Protein AF-A0A136KE13-F1 (afdb_monomer_lite)

InterPro domains:
  IPR001328 Peptidyl-tRNA hydrolase [PF01195] (8-90)
  IPR001328 Peptidyl-tRNA hydrolase [PTHR17224] (7-94)
  IPR018171 Peptidyl-tRNA hydrolase, conserved site [PS01195] (19-32)
  IPR036416 Peptidyl-tRNA hydrolase superfamily [G3DSA:3.40.50.1470] (2-97)
  IPR036416 Peptidyl-tRNA hydrolase superfamily [SSF53178] (6-93)

Sequence (98 aa):
MENSGYTLIAGLGNIGEKFHHTRHNLGFNLVDFIANQL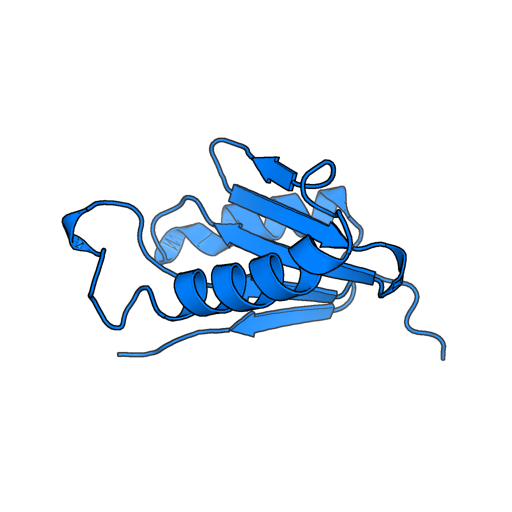DLLDYQHRIKETDTYWALVVPEIKIILTKPKTMMNLSGKAIRQLKSEYGIKQYRYIYCLR

Radius of gyration: 13.11 Å; chains: 1; bounding box: 31×28×42 Å

Secondary structure (DSSP, 8-state):
----SEEEEEE----SGGGTTSGGGHHHHHHHHHHHHHHTTT-GGGEEE-SSEEEEEEGGGTEEEEEESS-GGGHHHHHHHHHHHHTEEEEEEE----

pLDDT: mean 77.12, std 11.86, range [39.53, 91.81]

Organism: NCBI:txid1617427

Foldseek 3Di:
DDPPFAEEEEQEAADDPVGVPPLRRVSVVVLVVVVVVCVVVVQPVQWDDDCQWIWGADVVRRYIYIYTNDGRVCNVVSVVVVCVPGVHPHYDYPGRDD

Structure (mmCIF, N/CA/C/O backbone):
data_AF-A0A136KE13-F1
#
_entry.id   AF-A0A136KE13-F1
#
loop_
_atom_site.group_PDB
_atom_site.id
_atom_site.type_symbol
_atom_site.label_atom_id
_atom_site.label_alt_id
_atom_site.label_comp_id
_atom_site.label_asym_id
_atom_site.label_entity_id
_atom_site.label_seq_id
_atom_site.pdbx_PDB_ins_code
_atom_site.Cartn_x
_atom_site.Cartn_y
_atom_site.Cartn_z
_atom_site.occupancy
_atom_site.B_iso_or_equiv
_atom_site.auth_seq_id
_atom_site.auth_comp_id
_atom_site.auth_asym_id
_atom_site.auth_atom_id
_atom_site.pdbx_PDB_model_num
ATOM 1 N N . MET A 1 1 ? -9.672 -13.474 21.396 1.00 42.75 1 MET A N 1
ATOM 2 C CA . MET A 1 1 ? -8.633 -12.423 21.405 1.00 42.75 1 MET A CA 1
ATOM 3 C C . MET A 1 1 ? -8.893 -11.514 20.220 1.00 42.75 1 MET A C 1
ATOM 5 O O . MET A 1 1 ? -8.725 -11.954 19.090 1.00 42.75 1 MET A O 1
ATOM 9 N N . GLU A 1 2 ? -9.402 -10.307 20.463 1.00 48.56 2 GLU A N 1
ATOM 10 C CA . GLU A 1 2 ? -9.683 -9.338 19.399 1.00 48.56 2 GLU A CA 1
ATOM 11 C C . GLU A 1 2 ? -8.399 -8.966 18.661 1.00 48.56 2 GLU A C 1
ATOM 13 O O . GLU A 1 2 ? -7.411 -8.513 19.248 1.00 48.56 2 GLU A O 1
ATOM 18 N N . ASN A 1 3 ? -8.414 -9.184 17.350 1.00 53.06 3 ASN A N 1
ATOM 19 C CA . ASN A 1 3 ? -7.308 -8.874 16.465 1.00 53.06 3 ASN A CA 1
ATOM 20 C C . ASN A 1 3 ? -7.247 -7.343 16.301 1.00 53.06 3 ASN A C 1
ATOM 22 O O . ASN A 1 3 ? -7.945 -6.740 15.490 1.00 53.06 3 ASN A O 1
ATOM 26 N N . SER A 1 4 ? -6.490 -6.682 17.176 1.00 63.09 4 SER A N 1
ATOM 27 C CA . SER A 1 4 ? -6.458 -5.220 17.304 1.00 63.09 4 SER A CA 1
ATOM 28 C C . SER A 1 4 ? -5.545 -4.500 16.302 1.00 63.09 4 SER A C 1
ATOM 30 O O . SER A 1 4 ? -5.485 -3.277 16.337 1.00 63.09 4 SER A O 1
ATOM 32 N N . GLY A 1 5 ? -4.852 -5.221 15.414 1.00 76.56 5 GLY A N 1
ATOM 33 C CA . GLY A 1 5 ? -3.954 -4.639 14.405 1.00 76.56 5 GLY A CA 1
ATOM 34 C C . GLY A 1 5 ? -4.526 -4.682 12.988 1.00 76.56 5 GLY A C 1
ATOM 35 O O . GLY A 1 5 ? -5.436 -5.459 12.706 1.00 76.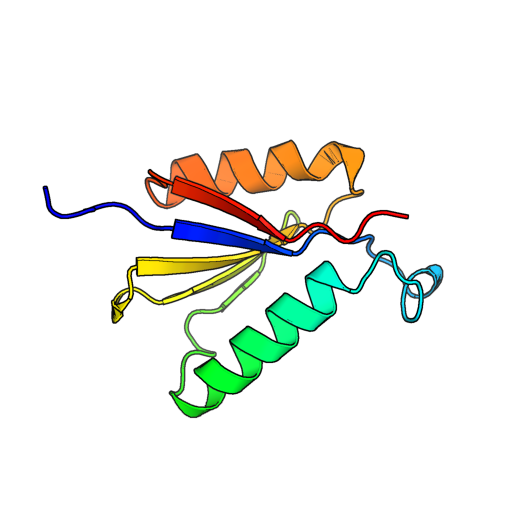56 5 GLY A O 1
ATOM 36 N N . TYR A 1 6 ? -3.961 -3.871 12.092 1.00 84.50 6 TYR A N 1
ATOM 37 C CA . TYR A 1 6 ? -4.340 -3.870 10.679 1.00 84.50 6 TYR A CA 1
ATOM 38 C C . TYR A 1 6 ? -3.906 -5.158 9.967 1.00 84.50 6 TYR A C 1
ATOM 40 O O . TYR A 1 6 ? -2.825 -5.702 10.233 1.00 84.50 6 TYR A O 1
ATOM 48 N N . THR A 1 7 ? -4.740 -5.608 9.029 1.00 87.56 7 THR A N 1
ATOM 49 C CA . THR A 1 7 ? -4.417 -6.639 8.041 1.00 87.56 7 THR A CA 1
ATOM 50 C C . THR A 1 7 ? -3.960 -5.977 6.749 1.00 87.56 7 THR A C 1
ATOM 52 O O . THR A 1 7 ? -4.711 -5.224 6.134 1.00 87.56 7 THR A O 1
ATOM 55 N N . LEU A 1 8 ? -2.739 -6.278 6.313 1.00 87.69 8 LEU A N 1
ATOM 56 C CA . LEU A 1 8 ? -2.219 -5.800 5.033 1.00 87.69 8 LEU A CA 1
ATOM 57 C C . LEU A 1 8 ? -2.516 -6.800 3.917 1.00 87.69 8 LEU A C 1
ATOM 59 O O . LEU A 1 8 ? -2.133 -7.964 4.028 1.00 87.69 8 LEU A O 1
ATOM 63 N N . ILE A 1 9 ? -3.120 -6.321 2.834 1.00 88.94 9 ILE A N 1
ATOM 64 C CA . ILE A 1 9 ? -3.307 -7.033 1.572 1.00 88.94 9 ILE A CA 1
ATOM 65 C C . ILE A 1 9 ? -2.423 -6.355 0.527 1.00 88.94 9 ILE A C 1
ATOM 67 O O . ILE A 1 9 ? -2.706 -5.249 0.069 1.00 88.94 9 ILE A O 1
ATOM 71 N N . ALA A 1 10 ? -1.329 -7.018 0.164 1.00 87.44 10 ALA A N 1
ATOM 72 C CA . ALA A 1 10 ? -0.407 -6.520 -0.848 1.00 87.44 10 ALA A CA 1
ATOM 73 C C . ALA A 1 10 ? -0.653 -7.220 -2.186 1.00 87.44 10 ALA A C 1
ATOM 75 O O . ALA A 1 10 ? -0.429 -8.428 -2.298 1.00 87.44 10 ALA A O 1
ATOM 76 N N . GLY A 1 11 ? -1.081 -6.457 -3.189 1.00 87.75 11 GLY A N 1
ATOM 77 C CA . GLY A 1 11 ? -1.086 -6.888 -4.580 1.00 87.75 11 GLY A CA 1
ATOM 78 C C . GLY A 1 11 ? 0.302 -6.679 -5.155 1.00 87.75 11 GLY A C 1
ATOM 79 O O . GLY A 1 11 ? 0.769 -5.544 -5.229 1.00 87.75 11 GLY A O 1
ATOM 80 N N . LEU A 1 12 ? 0.987 -7.760 -5.518 1.00 82.38 12 LEU A N 1
ATOM 81 C CA . LEU A 1 12 ? 2.315 -7.670 -6.122 1.00 82.38 12 LEU A CA 1
ATOM 82 C C . LEU A 1 12 ? 2.211 -7.640 -7.651 1.00 82.38 12 LEU A C 1
ATOM 84 O O . LEU A 1 12 ? 1.334 -8.275 -8.237 1.00 82.38 12 LEU A O 1
ATOM 88 N N . GLY A 1 13 ? 3.103 -6.877 -8.273 1.00 77.06 13 GLY A N 1
ATOM 89 C CA . GLY A 1 13 ? 3.174 -6.662 -9.712 1.00 77.06 13 GLY A CA 1
ATOM 90 C C . GLY A 1 13 ? 4.401 -5.831 -10.071 1.00 77.06 13 GLY A C 1
ATOM 91 O O . GLY A 1 13 ? 5.177 -5.455 -9.190 1.00 77.06 13 GLY A O 1
ATOM 92 N N . ASN A 1 14 ? 4.592 -5.560 -11.360 1.00 75.88 14 ASN A N 1
ATOM 93 C CA . ASN A 1 14 ? 5.682 -4.712 -11.842 1.00 75.88 14 ASN A CA 1
ATOM 94 C C . ASN A 1 14 ? 5.120 -3.433 -12.475 1.00 75.88 14 ASN A C 1
ATOM 96 O O . ASN A 1 14 ? 4.137 -3.465 -13.218 1.00 75.88 14 ASN A O 1
ATOM 100 N N . ILE A 1 15 ? 5.777 -2.303 -12.205 1.00 70.06 15 ILE A N 1
ATOM 101 C CA . ILE A 1 15 ? 5.438 -1.009 -12.810 1.00 70.06 15 ILE A CA 1
ATOM 102 C C . ILE A 1 15 ? 6.004 -0.920 -14.229 1.00 70.06 15 ILE A C 1
ATOM 104 O O . ILE A 1 15 ? 7.127 -1.358 -14.492 1.00 70.06 15 ILE A O 1
ATOM 108 N N . GLY A 1 16 ? 5.246 -0.282 -15.118 1.00 69.06 16 GLY A N 1
ATOM 109 C CA . GLY A 1 16 ? 5.646 0.070 -16.478 1.00 69.06 16 GLY A CA 1
ATOM 110 C C . GLY A 1 16 ? 4.675 -0.495 -17.508 1.00 69.06 16 GLY A C 1
ATOM 111 O O . GLY A 1 16 ? 4.169 -1.604 -17.337 1.00 69.06 16 GLY A O 1
ATOM 112 N N . GLU A 1 17 ? 4.440 0.247 -18.593 1.00 63.53 17 GLU A N 1
ATOM 113 C CA . GLU A 1 17 ? 3.477 -0.119 -19.649 1.00 63.53 17 GLU A CA 1
ATOM 114 C C . GLU A 1 17 ? 3.704 -1.525 -20.209 1.00 63.53 17 GLU A C 1
ATOM 116 O O . GLU A 1 17 ? 2.754 -2.257 -20.453 1.00 63.53 17 GLU A O 1
ATOM 121 N N . LYS A 1 18 ? 4.964 -1.968 -20.286 1.00 62.78 18 LYS A N 1
ATOM 122 C CA . LYS A 1 18 ? 5.337 -3.326 -20.716 1.00 62.78 18 LYS A CA 1
ATOM 123 C C . LYS A 1 18 ? 4.754 -4.463 -19.861 1.00 62.78 18 LYS A C 1
ATOM 125 O O . LYS A 1 18 ? 4.830 -5.621 -20.262 1.00 62.78 18 LYS A O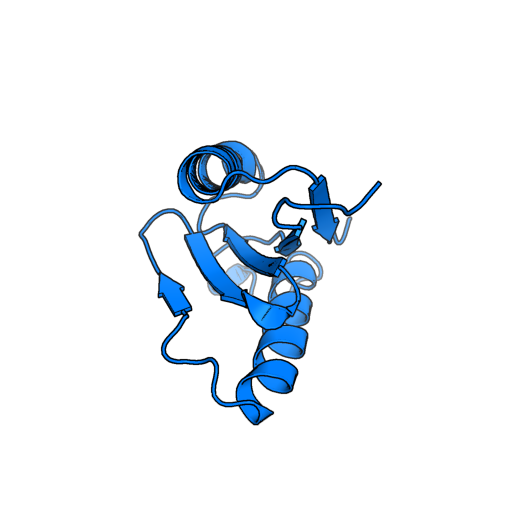 1
ATOM 130 N N . PHE A 1 19 ? 4.217 -4.158 -18.678 1.00 61.09 19 PHE A N 1
ATOM 131 C CA . PHE A 1 19 ? 3.595 -5.130 -17.778 1.00 61.09 19 PHE A CA 1
ATOM 132 C C . PHE A 1 19 ? 2.071 -4.999 -17.696 1.00 61.09 19 PHE A C 1
ATOM 134 O O . PHE A 1 19 ? 1.426 -5.937 -17.207 1.00 61.09 19 PHE A O 1
ATOM 141 N N . HIS A 1 20 ? 1.490 -3.903 -18.208 1.00 58.84 20 HIS A N 1
ATOM 142 C CA . HIS A 1 20 ? 0.050 -3.802 -18.432 1.00 58.84 20 HIS A CA 1
ATOM 143 C C . HIS A 1 20 ? -0.339 -4.952 -19.376 1.00 58.84 20 HIS A C 1
ATOM 145 O O . HIS A 1 20 ? 0.229 -5.094 -20.451 1.00 58.84 20 HIS A O 1
ATOM 151 N N . HIS A 1 21 ? -1.245 -5.829 -18.939 1.00 60.62 21 HIS A N 1
ATOM 152 C CA . HIS A 1 21 ? -1.683 -7.059 -19.632 1.00 60.62 21 HIS A CA 1
ATOM 153 C C . HIS A 1 21 ? -0.820 -8.323 -19.479 1.00 60.62 21 HIS A C 1
ATOM 155 O O . HIS A 1 21 ? -1.145 -9.356 -20.067 1.00 60.62 21 HIS A O 1
ATOM 161 N N . THR A 1 22 ? 0.209 -8.327 -18.629 1.00 66.06 22 THR A N 1
ATOM 162 C CA . THR A 1 22 ? 0.867 -9.590 -18.247 1.00 66.06 22 THR A CA 1
ATOM 163 C C . THR A 1 22 ? 0.209 -10.206 -17.011 1.00 66.06 22 THR A C 1
ATOM 165 O O . THR A 1 22 ? -0.284 -9.497 -16.133 1.00 66.06 22 THR A O 1
ATOM 168 N N . ARG A 1 23 ? 0.246 -11.543 -16.886 1.00 65.94 23 ARG A N 1
ATOM 169 C CA . ARG A 1 23 ? -0.241 -12.256 -15.682 1.00 65.94 23 ARG A CA 1
ATOM 170 C C . ARG A 1 23 ? 0.432 -11.778 -14.383 1.00 65.94 23 ARG A C 1
ATOM 172 O O . ARG A 1 23 ? -0.143 -11.938 -13.313 1.00 65.94 23 ARG A O 1
ATOM 179 N N . HIS A 1 24 ? 1.591 -11.126 -14.493 1.00 66.00 24 HIS A N 1
ATOM 180 C CA . HIS A 1 24 ? 2.326 -10.533 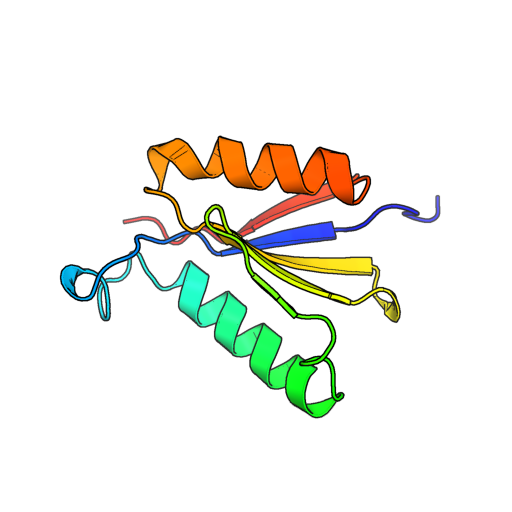-13.378 1.00 66.00 24 HIS A CA 1
ATOM 181 C C . HIS A 1 24 ? 1.598 -9.364 -12.700 1.00 66.00 24 HIS A C 1
ATOM 183 O O . HIS A 1 24 ? 1.892 -9.088 -11.546 1.00 66.00 24 HIS A O 1
ATOM 189 N N . ASN A 1 25 ? 0.640 -8.703 -13.362 1.00 73.62 25 ASN A N 1
ATOM 190 C CA . ASN A 1 25 ? -0.093 -7.570 -12.779 1.00 73.62 25 ASN A CA 1
ATOM 191 C C . ASN A 1 25 ? -1.478 -7.947 -12.229 1.00 73.62 25 ASN A C 1
ATOM 193 O O . ASN A 1 25 ? -2.229 -7.071 -11.809 1.00 73.62 25 ASN A O 1
ATOM 197 N N . LEU A 1 26 ? -1.814 -9.243 -12.147 1.00 79.31 26 LEU A N 1
ATOM 198 C CA . LEU A 1 26 ? -3.086 -9.675 -11.556 1.00 79.31 26 LEU A CA 1
ATOM 199 C C . LEU A 1 26 ? -3.216 -9.249 -10.083 1.00 79.31 26 LEU A C 1
ATOM 201 O O . LEU A 1 26 ? -4.315 -8.931 -9.640 1.00 79.31 26 LEU A O 1
ATOM 205 N N . GLY A 1 27 ? -2.104 -9.193 -9.338 1.00 81.69 27 GLY A N 1
ATOM 206 C CA . GLY A 1 27 ? -2.101 -8.691 -7.962 1.00 81.69 27 GLY A CA 1
ATOM 207 C C . GLY A 1 27 ? -2.533 -7.225 -7.873 1.00 81.69 27 GLY A C 1
ATOM 208 O O . GLY A 1 27 ? -3.341 -6.884 -7.014 1.00 81.69 27 GLY A O 1
ATOM 209 N N . PHE A 1 28 ? -2.061 -6.372 -8.790 1.00 83.38 28 PHE A N 1
ATOM 210 C CA . PHE A 1 28 ? -2.507 -4.976 -8.880 1.00 83.38 28 PHE A CA 1
ATOM 211 C C . PHE A 1 28 ? -3.978 -4.891 -9.286 1.00 83.38 28 PHE A C 1
ATOM 213 O O . PHE A 1 28 ? -4.742 -4.217 -8.605 1.00 83.38 28 PHE A O 1
ATOM 220 N N . ASN A 1 29 ? -4.393 -5.651 -10.305 1.00 82.81 29 ASN A N 1
ATOM 221 C CA . ASN A 1 29 ? -5.784 -5.665 -10.767 1.00 82.81 29 ASN A CA 1
ATOM 222 C C . ASN A 1 29 ? -6.760 -6.088 -9.662 1.00 82.81 29 ASN A C 1
ATOM 224 O O . ASN A 1 29 ? -7.863 -5.558 -9.579 1.00 82.81 29 ASN A O 1
ATOM 228 N N . LEU A 1 30 ? -6.375 -7.043 -8.810 1.00 85.19 30 LEU A N 1
ATOM 229 C CA . LEU A 1 30 ? -7.210 -7.455 -7.688 1.00 85.19 30 LEU A CA 1
ATOM 230 C C . LEU A 1 30 ? -7.294 -6.366 -6.617 1.00 85.19 30 LEU A C 1
ATOM 232 O O . LEU A 1 30 ? -8.373 -6.135 -6.080 1.00 85.19 30 LEU A O 1
ATOM 236 N N . VAL A 1 31 ? -6.182 -5.689 -6.312 1.00 86.31 31 VAL A N 1
ATOM 237 C CA . VAL A 1 31 ? -6.208 -4.537 -5.400 1.00 86.31 31 VAL A CA 1
ATOM 238 C C . VAL A 1 31 ? -7.107 -3.438 -5.955 1.00 86.31 31 VAL A C 1
ATOM 240 O O . VAL A 1 31 ? -7.916 -2.912 -5.200 1.00 86.31 31 VAL A O 1
ATOM 243 N N . ASP A 1 32 ? -7.031 -3.156 -7.255 1.00 85.94 32 ASP A N 1
ATOM 244 C CA . ASP A 1 32 ? -7.887 -2.171 -7.922 1.00 85.94 32 ASP A CA 1
ATOM 245 C C . ASP A 1 32 ? -9.358 -2.592 -7.891 1.00 85.94 32 ASP A C 1
ATOM 247 O O . ASP A 1 32 ? -10.225 -1.783 -7.580 1.00 85.94 32 ASP A O 1
ATOM 251 N N . PHE A 1 33 ? -9.654 -3.873 -8.126 1.00 86.62 33 PHE A N 1
ATOM 252 C CA . PHE A 1 33 ? -11.011 -4.402 -8.013 1.00 86.62 33 PHE A CA 1
ATOM 253 C C . PHE A 1 33 ? -11.575 -4.216 -6.600 1.00 86.62 33 PHE A C 1
ATOM 255 O O . PHE A 1 33 ? -12.673 -3.686 -6.449 1.00 86.62 33 PHE A O 1
ATOM 262 N N . ILE A 1 34 ? -10.825 -4.608 -5.564 1.00 86.94 34 ILE A N 1
ATOM 263 C CA . ILE A 1 34 ? -11.266 -4.459 -4.169 1.00 86.94 34 ILE A CA 1
ATOM 264 C C . ILE A 1 34 ? -11.398 -2.974 -3.813 1.00 86.94 34 ILE A C 1
ATOM 266 O O . ILE A 1 34 ? -12.387 -2.587 -3.195 1.00 86.94 34 ILE A O 1
ATOM 270 N N . ALA A 1 35 ? -10.442 -2.137 -4.222 1.00 85.62 35 ALA A N 1
ATOM 271 C CA . ALA A 1 35 ? -10.483 -0.700 -3.990 1.00 85.62 35 ALA A CA 1
ATOM 272 C C . ALA A 1 35 ? -11.709 -0.058 -4.647 1.00 85.62 35 ALA A C 1
ATOM 274 O O . ALA A 1 35 ? -12.379 0.712 -3.983 1.00 85.62 35 ALA A O 1
ATOM 275 N N . ASN A 1 36 ? -12.066 -0.437 -5.876 1.00 84.94 36 ASN A N 1
ATOM 276 C CA . ASN A 1 36 ? -13.265 0.059 -6.558 1.00 84.94 36 ASN A CA 1
ATOM 277 C C . ASN A 1 36 ? -14.565 -0.386 -5.871 1.00 84.94 36 ASN A C 1
ATOM 279 O O . ASN A 1 36 ? -15.532 0.365 -5.846 1.00 84.94 36 ASN A O 1
ATOM 283 N N . GLN A 1 37 ? -14.612 -1.592 -5.295 1.00 85.00 37 GLN A N 1
ATOM 284 C CA . GLN A 1 37 ? -15.770 -2.010 -4.491 1.00 85.00 37 GLN A CA 1
ATOM 285 C C . GLN A 1 37 ? -15.880 -1.201 -3.193 1.00 85.00 37 GLN A C 1
ATOM 287 O O . GLN A 1 37 ? -16.981 -0.896 -2.748 1.00 85.00 37 GLN A O 1
ATOM 292 N N . LEU A 1 38 ? -14.743 -0.841 -2.594 1.00 82.12 38 LEU A N 1
ATOM 293 C CA . LEU A 1 38 ? -14.687 0.039 -1.427 1.00 82.12 38 LEU A CA 1
ATOM 294 C C . LEU A 1 38 ? -14.929 1.504 -1.801 1.00 82.12 38 LEU A C 1
ATOM 296 O O . LEU A 1 38 ? -15.405 2.269 -0.980 1.00 82.12 38 LEU A O 1
ATOM 300 N N . ASP A 1 39 ? -14.638 1.907 -3.029 1.00 74.38 39 ASP A N 1
ATOM 301 C CA . ASP A 1 39 ? -14.880 3.257 -3.527 1.00 74.38 39 ASP A CA 1
ATOM 302 C C . ASP A 1 39 ? -16.376 3.603 -3.556 1.00 74.38 39 ASP A C 1
ATOM 304 O O . ASP A 1 39 ? -16.778 4.729 -3.280 1.00 74.38 39 ASP A O 1
ATOM 308 N N . LEU A 1 40 ? -17.228 2.588 -3.729 1.00 65.44 40 LEU A N 1
ATOM 309 C CA . LEU A 1 40 ? -18.676 2.701 -3.516 1.00 65.44 40 LEU A CA 1
ATOM 310 C C . LEU A 1 40 ? -19.049 3.139 -2.083 1.00 65.44 40 LEU A C 1
ATOM 312 O O . LEU A 1 40 ? -20.192 3.514 -1.838 1.00 65.44 40 LEU A O 1
ATOM 316 N N . LEU A 1 41 ? -18.099 3.081 -1.144 1.00 70.31 41 LEU A N 1
ATOM 317 C CA . LEU A 1 41 ? -18.210 3.511 0.250 1.00 70.31 41 LEU A CA 1
ATOM 318 C C . LEU A 1 41 ? -17.416 4.807 0.535 1.00 70.31 41 LEU A C 1
ATOM 320 O O . LEU A 1 41 ? -17.194 5.133 1.699 1.00 70.31 41 LEU A O 1
ATOM 324 N N . ASP A 1 42 ? -16.995 5.537 -0.507 1.00 76.56 42 ASP A N 1
ATOM 325 C CA . ASP A 1 42 ? -16.340 6.855 -0.447 1.00 76.56 42 ASP A CA 1
ATOM 326 C C . ASP A 1 42 ? -14.979 6.873 0.281 1.00 76.56 42 ASP A C 1
ATOM 328 O O . ASP A 1 42 ? -14.669 7.750 1.085 1.00 76.56 42 ASP A O 1
ATOM 332 N N . TYR A 1 43 ? -14.121 5.885 0.010 1.00 76.69 43 TYR A N 1
ATOM 333 C CA . TYR A 1 43 ? -12.795 5.789 0.637 1.00 76.69 43 TYR A CA 1
ATOM 334 C C . TYR A 1 43 ? -11.649 6.468 -0.142 1.00 76.69 43 TYR A C 1
ATOM 336 O O . TYR A 1 43 ? -10.508 6.427 0.328 1.00 76.69 43 TYR A O 1
ATOM 344 N N . GLN A 1 44 ? -11.896 7.129 -1.286 1.00 74.56 44 GLN A N 1
ATOM 345 C CA . GLN A 1 44 ? -10.824 7.735 -2.111 1.00 74.56 44 GLN A CA 1
ATOM 346 C C . GLN A 1 44 ? -9.950 8.722 -1.340 1.00 74.56 44 GLN A C 1
ATOM 348 O O . GLN A 1 44 ? -8.733 8.751 -1.515 1.00 74.56 44 GLN A O 1
ATOM 353 N N . HIS A 1 45 ? -10.553 9.490 -0.429 1.00 79.88 45 HIS A 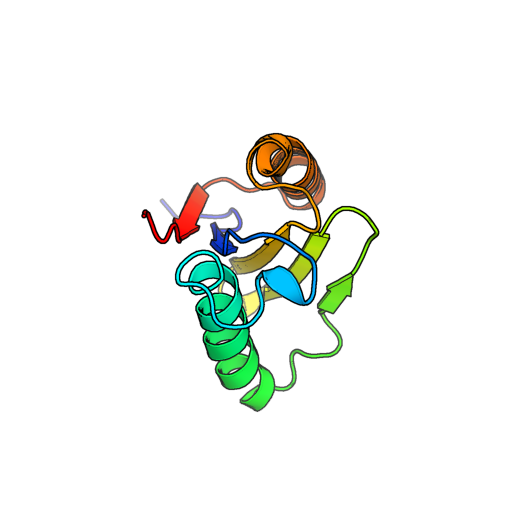N 1
ATOM 354 C CA . HIS A 1 45 ? -9.852 10.467 0.407 1.00 79.88 45 HIS A CA 1
ATOM 355 C C . HIS A 1 45 ? -8.833 9.832 1.375 1.00 79.88 45 HIS A C 1
ATOM 357 O O . HIS A 1 45 ? -8.069 10.542 2.025 1.00 79.88 45 HIS A O 1
ATOM 363 N N . ARG A 1 46 ? -8.813 8.495 1.487 1.00 84.50 46 ARG A N 1
ATOM 364 C CA . ARG A 1 46 ? -7.895 7.716 2.337 1.00 84.50 46 ARG A CA 1
ATOM 365 C C . ARG A 1 46 ? -6.788 7.022 1.552 1.00 84.50 46 ARG A C 1
ATOM 367 O O . ARG A 1 46 ? -6.042 6.219 2.121 1.00 84.50 46 ARG A O 1
ATOM 374 N N . ILE A 1 47 ? -6.683 7.312 0.257 1.00 87.50 47 ILE A N 1
ATOM 375 C CA . ILE A 1 47 ? -5.577 6.860 -0.577 1.00 87.50 47 ILE A CA 1
ATOM 376 C C . ILE A 1 47 ? -4.316 7.632 -0.184 1.00 87.50 47 ILE A C 1
ATOM 378 O O . ILE A 1 47 ? -4.289 8.861 -0.163 1.00 87.50 47 ILE A O 1
ATOM 382 N N . LYS A 1 48 ? -3.248 6.889 0.097 1.00 87.94 48 LYS A N 1
ATOM 383 C CA . LYS A 1 48 ? -1.899 7.409 0.293 1.00 87.94 48 LYS A CA 1
ATOM 384 C C . LYS A 1 48 ? -1.006 6.885 -0.816 1.00 87.94 48 LYS A C 1
ATOM 386 O O . LYS A 1 48 ? -0.830 5.677 -0.976 1.00 87.94 48 LYS A O 1
ATOM 391 N N . GLU A 1 49 ? -0.405 7.803 -1.551 1.00 87.88 49 GLU A N 1
ATOM 392 C CA . GLU A 1 49 ? 0.490 7.484 -2.650 1.00 87.88 49 GLU A CA 1
ATOM 393 C C . GLU A 1 49 ? 1.852 8.137 -2.417 1.00 87.88 49 GLU A C 1
ATOM 395 O O . GLU A 1 49 ? 1.952 9.324 -2.120 1.00 87.88 49 GLU A O 1
ATOM 400 N N . THR A 1 50 ? 2.906 7.333 -2.503 1.00 85.88 50 THR A N 1
ATOM 401 C CA . THR A 1 50 ? 4.303 7.747 -2.349 1.00 85.88 50 THR A CA 1
ATOM 402 C C . THR A 1 50 ? 5.109 7.259 -3.553 1.00 85.88 50 THR A C 1
ATOM 404 O O . THR A 1 50 ? 4.568 6.616 -4.460 1.00 85.88 50 THR A O 1
ATOM 407 N N . ASP A 1 51 ? 6.417 7.510 -3.553 1.00 82.31 51 ASP A N 1
ATOM 408 C CA . ASP A 1 51 ? 7.335 6.925 -4.537 1.00 82.31 51 ASP A CA 1
ATOM 409 C C . ASP A 1 51 ? 7.513 5.410 -4.350 1.00 82.31 51 ASP A C 1
ATOM 411 O O . ASP A 1 51 ? 7.919 4.707 -5.271 1.00 82.31 51 ASP A O 1
ATOM 415 N N . THR A 1 52 ? 7.212 4.881 -3.159 1.00 80.44 52 THR A N 1
ATOM 416 C CA . THR A 1 52 ? 7.460 3.478 -2.800 1.00 80.44 52 THR A CA 1
ATOM 417 C C . THR A 1 52 ? 6.209 2.612 -2.844 1.00 80.44 52 THR A C 1
ATOM 419 O O . THR A 1 52 ? 6.325 1.398 -3.036 1.00 80.44 52 THR A O 1
ATOM 422 N N . TYR A 1 53 ? 5.013 3.187 -2.692 1.00 87.56 53 TYR A N 1
ATOM 423 C CA . TYR A 1 53 ? 3.757 2.442 -2.724 1.00 87.56 53 TYR A CA 1
ATOM 424 C C . TYR A 1 53 ? 2.541 3.314 -3.045 1.00 87.56 53 TYR A C 1
ATOM 426 O O . TYR A 1 53 ? 2.528 4.526 -2.855 1.00 87.56 53 TYR A O 1
ATOM 434 N N . TRP A 1 54 ? 1.476 2.644 -3.464 1.00 91.19 54 TRP A N 1
ATOM 435 C CA . TRP A 1 54 ? 0.100 3.109 -3.334 1.00 91.19 54 TRP A CA 1
ATOM 436 C C . TRP A 1 54 ? -0.572 2.307 -2.215 1.00 91.19 54 TRP A C 1
ATOM 438 O O . TRP A 1 54 ? -0.349 1.094 -2.126 1.00 91.19 54 TRP A O 1
ATOM 448 N N . ALA A 1 55 ? -1.352 2.944 -1.345 1.00 90.88 55 ALA A N 1
ATOM 449 C CA . ALA A 1 55 ? -2.082 2.266 -0.283 1.00 90.88 55 ALA A CA 1
ATOM 450 C C . ALA A 1 55 ? -3.454 2.892 -0.014 1.00 90.88 55 ALA A C 1
ATOM 452 O O . ALA A 1 55 ? -3.601 4.109 -0.028 1.00 90.88 55 ALA A O 1
ATOM 453 N N . LEU A 1 56 ? -4.433 2.046 0.299 1.00 91.81 56 LEU A N 1
ATOM 454 C CA . LEU A 1 56 ? -5.760 2.439 0.763 1.00 91.81 56 LEU A CA 1
ATOM 455 C C . LEU A 1 56 ? -5.967 1.910 2.180 1.00 91.81 56 LEU A C 1
ATOM 457 O O . LEU A 1 56 ? -5.857 0.703 2.408 1.00 91.81 56 LEU A O 1
ATOM 461 N N . VAL A 1 57 ? -6.263 2.803 3.123 1.00 90.19 57 VAL A N 1
ATOM 462 C CA . VAL A 1 57 ? -6.486 2.455 4.532 1.00 90.19 57 VAL A CA 1
ATOM 463 C C . VAL A 1 57 ? -7.980 2.469 4.832 1.00 90.19 57 VAL A C 1
ATOM 465 O O . VAL A 1 57 ? -8.640 3.487 4.635 1.00 90.19 57 VAL A O 1
ATOM 468 N N . VAL A 1 58 ? -8.487 1.357 5.367 1.00 89.81 58 VAL A N 1
ATOM 469 C CA . VAL A 1 58 ? -9.895 1.164 5.737 1.00 89.81 58 VAL A CA 1
ATOM 470 C C . VAL A 1 58 ? -9.975 0.838 7.235 1.00 89.81 58 VAL A C 1
ATOM 472 O O . VAL A 1 58 ? -9.905 -0.337 7.619 1.00 89.81 58 VAL A O 1
ATOM 475 N N . PRO A 1 59 ? -10.036 1.855 8.117 1.00 85.88 59 PRO A N 1
ATOM 476 C CA . PRO A 1 59 ? -9.988 1.663 9.568 1.00 85.88 59 PRO A CA 1
ATOM 477 C C . PRO A 1 59 ? -11.147 0.842 10.132 1.00 85.88 59 PRO A C 1
ATOM 479 O O . PRO A 1 59 ? -10.948 0.083 11.079 1.00 85.88 59 PRO A O 1
ATOM 482 N N . GLU A 1 60 ? -12.332 0.954 9.533 1.00 86.75 60 GLU A N 1
ATOM 483 C CA . GLU A 1 60 ? -13.578 0.350 10.015 1.00 86.75 60 GLU A CA 1
ATOM 484 C C . GLU A 1 60 ? -13.497 -1.184 10.025 1.00 86.75 60 GLU A C 1
ATOM 486 O O . GLU A 1 60 ? -13.986 -1.831 10.947 1.00 86.75 60 GLU A O 1
ATOM 491 N N . ILE A 1 61 ? -12.793 -1.761 9.047 1.00 86.81 61 ILE A N 1
ATOM 492 C CA . ILE A 1 61 ? -12.521 -3.205 8.954 1.00 86.81 61 ILE A CA 1
ATOM 493 C C . ILE A 1 61 ? -11.045 -3.551 9.203 1.00 86.81 61 ILE A C 1
ATOM 495 O O . ILE A 1 61 ? -10.642 -4.703 9.053 1.00 86.81 61 ILE A O 1
ATOM 499 N N . LYS A 1 62 ? -10.232 -2.562 9.601 1.00 87.50 62 LYS A N 1
ATOM 500 C CA . LYS A 1 62 ? -8.789 -2.679 9.865 1.00 87.50 62 LYS A CA 1
ATOM 501 C C . LYS A 1 62 ? -8.015 -3.325 8.710 1.00 87.50 62 LYS A C 1
ATOM 503 O O . LYS A 1 62 ? -7.146 -4.170 8.936 1.00 87.50 62 LYS A O 1
ATOM 508 N N . ILE A 1 63 ? -8.298 -2.923 7.472 1.00 88.62 63 ILE A N 1
ATOM 509 C CA . ILE A 1 63 ? -7.588 -3.405 6.277 1.00 88.62 63 ILE A CA 1
ATOM 510 C C . ILE A 1 63 ? -6.738 -2.289 5.677 1.00 88.62 63 ILE A C 1
ATOM 512 O O . ILE A 1 63 ? -7.121 -1.122 5.674 1.00 88.62 63 ILE A O 1
ATOM 516 N N . ILE A 1 64 ? -5.575 -2.668 5.153 1.00 89.94 64 ILE A N 1
ATOM 517 C CA . ILE A 1 64 ? -4.758 -1.830 4.280 1.00 89.94 64 ILE A CA 1
ATOM 518 C C . ILE A 1 64 ? -4.567 -2.585 2.971 1.00 89.94 64 ILE A C 1
ATOM 520 O O . ILE A 1 64 ? -4.023 -3.689 2.975 1.00 89.94 64 ILE A O 1
ATOM 524 N N . LEU A 1 65 ? -4.994 -2.001 1.856 1.00 91.19 65 LEU A N 1
ATOM 525 C CA . LEU A 1 65 ? -4.636 -2.485 0.525 1.00 91.19 65 LEU A CA 1
ATOM 526 C C . LEU A 1 65 ? -3.373 -1.767 0.073 1.00 91.19 65 LEU A C 1
ATOM 528 O O . LEU A 1 65 ? -3.237 -0.574 0.324 1.00 91.19 65 LEU A O 1
ATOM 532 N N . THR A 1 66 ? -2.457 -2.449 -0.608 1.00 90.31 66 THR A N 1
ATOM 533 C CA . THR A 1 66 ? -1.285 -1.782 -1.183 1.00 90.31 66 THR A CA 1
ATOM 534 C C . THR A 1 66 ? -0.840 -2.380 -2.509 1.00 90.31 66 THR A C 1
ATOM 536 O O . THR A 1 66 ? -0.914 -3.592 -2.720 1.00 90.31 66 THR A O 1
ATOM 539 N N . LYS A 1 67 ? -0.318 -1.506 -3.374 1.00 88.88 67 LYS A N 1
ATOM 540 C CA . LYS A 1 67 ? 0.460 -1.840 -4.567 1.00 88.88 67 LYS A CA 1
ATOM 541 C C . LYS A 1 67 ? 1.865 -1.257 -4.379 1.00 88.88 67 LYS A C 1
ATOM 543 O O . LYS A 1 67 ? 2.011 -0.031 -4.401 1.00 88.88 67 LYS A O 1
ATOM 548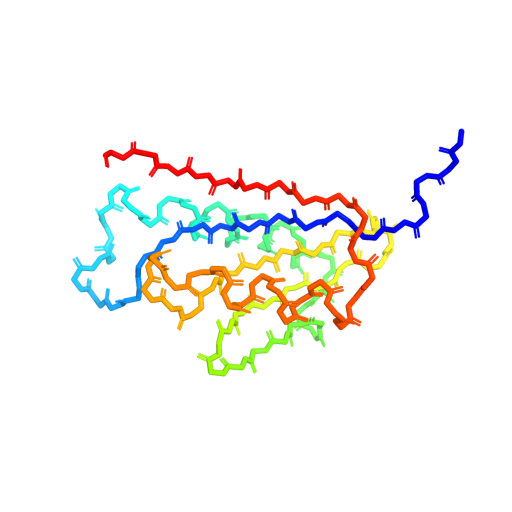 N N . PRO A 1 68 ? 2.904 -2.076 -4.153 1.00 85.94 68 PRO A N 1
ATOM 549 C CA . PRO A 1 68 ? 4.272 -1.579 -4.098 1.00 85.94 68 PRO A CA 1
ATOM 550 C C . PRO A 1 68 ? 4.661 -0.937 -5.427 1.00 85.94 68 PRO A C 1
ATOM 552 O O . PRO A 1 68 ? 4.530 -1.554 -6.481 1.00 85.94 68 PRO A O 1
ATOM 555 N N . LYS A 1 69 ? 5.190 0.284 -5.377 1.00 80.19 69 LYS A N 1
ATOM 556 C CA . LYS A 1 69 ? 5.758 0.968 -6.537 1.00 80.19 69 LYS A CA 1
ATOM 557 C C . LYS A 1 69 ? 7.242 0.656 -6.688 1.00 80.19 69 LYS A C 1
ATOM 559 O O . LYS A 1 69 ? 8.085 1.519 -6.904 1.00 80.19 69 LYS A O 1
ATOM 564 N N . THR A 1 70 ? 7.575 -0.617 -6.574 1.00 70.25 70 THR A N 1
ATOM 565 C CA . THR A 1 70 ? 8.940 -1.099 -6.738 1.00 70.25 70 THR A CA 1
ATOM 566 C C . THR A 1 70 ? 8.944 -2.306 -7.660 1.00 70.25 70 THR A C 1
ATOM 568 O O . THR A 1 70 ? 7.918 -2.949 -7.871 1.00 70.25 70 THR A O 1
ATOM 571 N N . MET A 1 71 ? 10.108 -2.623 -8.230 1.00 65.69 71 MET A N 1
ATOM 572 C CA . MET A 1 71 ? 10.307 -3.928 -8.863 1.00 65.69 71 MET A CA 1
ATOM 573 C C . MET A 1 71 ? 9.959 -5.025 -7.850 1.00 65.69 71 MET A C 1
ATOM 575 O O . MET A 1 71 ? 10.246 -4.874 -6.660 1.00 65.69 71 MET A O 1
ATOM 579 N N . MET A 1 72 ? 9.363 -6.133 -8.299 1.00 61.22 72 MET A N 1
ATOM 580 C CA . MET A 1 72 ? 8.839 -7.177 -7.406 1.00 61.22 72 MET A CA 1
ATOM 581 C C . MET A 1 72 ? 9.865 -7.667 -6.359 1.00 61.22 72 MET A C 1
ATOM 583 O O . MET A 1 72 ? 9.504 -7.905 -5.205 1.00 61.22 72 MET A O 1
ATOM 587 N N . ASN A 1 73 ? 11.154 -7.726 -6.710 1.00 64.19 73 ASN A N 1
ATOM 588 C CA . ASN A 1 73 ? 12.256 -8.104 -5.809 1.00 64.19 73 ASN A CA 1
ATOM 589 C C . ASN A 1 73 ? 12.548 -7.086 -4.683 1.00 64.19 73 ASN A C 1
ATOM 591 O O . ASN A 1 73 ? 13.211 -7.417 -3.704 1.00 64.19 73 ASN A O 1
ATOM 595 N N . LEU A 1 74 ? 12.051 -5.854 -4.800 1.00 68.50 74 LEU A N 1
ATOM 596 C CA . LEU A 1 74 ? 12.201 -4.761 -3.836 1.00 68.50 74 LEU A CA 1
ATOM 597 C C . LEU A 1 74 ? 10.893 -4.430 -3.103 1.00 68.50 74 LEU A C 1
ATOM 599 O O . LEU A 1 74 ? 10.859 -3.502 -2.288 1.00 68.50 74 LEU A O 1
ATOM 603 N N . SER A 1 75 ? 9.828 -5.200 -3.339 1.00 68.38 75 SER A N 1
ATOM 604 C CA . SER A 1 75 ? 8.528 -5.043 -2.672 1.00 68.38 75 SER A CA 1
ATOM 605 C C . SER A 1 75 ? 8.642 -5.083 -1.140 1.00 68.38 75 SER A C 1
ATOM 607 O O . SER A 1 75 ? 7.931 -4.360 -0.446 1.00 68.38 75 SER A O 1
ATOM 609 N N . GLY A 1 76 ? 9.624 -5.811 -0.594 1.00 73.44 76 GLY A N 1
ATOM 610 C CA . GLY A 1 76 ? 9.909 -5.859 0.844 1.00 73.44 76 GLY A CA 1
ATOM 611 C C . GLY A 1 76 ? 10.195 -4.498 1.499 1.00 73.44 76 GLY A C 1
ATOM 612 O O . GLY A 1 76 ? 9.855 -4.315 2.670 1.00 73.44 76 GLY A O 1
ATOM 613 N N . LYS A 1 77 ? 10.752 -3.519 0.766 1.00 78.38 77 LYS A N 1
ATOM 614 C CA . LYS A 1 77 ? 10.997 -2.162 1.296 1.00 78.38 77 LYS A CA 1
ATOM 615 C C . LYS A 1 77 ? 9.687 -1.420 1.567 1.00 78.38 77 LYS A C 1
ATOM 617 O O . LYS A 1 77 ? 9.503 -0.899 2.665 1.00 78.38 77 LYS A O 1
ATOM 622 N N . ALA A 1 78 ? 8.767 -1.450 0.604 1.00 79.75 78 ALA A N 1
ATOM 623 C CA . ALA A 1 78 ? 7.443 -0.841 0.727 1.00 79.75 78 ALA A CA 1
ATOM 624 C C . ALA A 1 78 ? 6.639 -1.474 1.875 1.00 79.75 78 ALA A C 1
ATOM 626 O O . ALA A 1 78 ? 6.064 -0.779 2.709 1.00 79.75 78 ALA A O 1
ATOM 627 N N . ILE A 1 79 ? 6.683 -2.806 1.986 1.00 79.94 79 ILE A N 1
ATOM 628 C CA . ILE A 1 79 ? 5.991 -3.538 3.054 1.00 79.94 79 ILE A CA 1
ATOM 629 C C . ILE A 1 79 ? 6.564 -3.198 4.433 1.00 79.94 79 ILE A C 1
ATOM 631 O O . ILE A 1 79 ? 5.806 -3.029 5.386 1.00 79.94 79 ILE A O 1
ATOM 635 N N . ARG A 1 80 ? 7.891 -3.086 4.568 1.00 83.00 80 ARG A N 1
ATOM 636 C CA . ARG A 1 80 ? 8.525 -2.707 5.839 1.00 83.00 80 ARG A CA 1
ATOM 637 C C . ARG A 1 80 ? 8.116 -1.300 6.273 1.00 83.00 80 ARG A C 1
ATOM 639 O O . ARG A 1 80 ? 7.831 -1.107 7.452 1.00 83.00 80 ARG A O 1
ATOM 646 N N . GLN A 1 81 ? 8.052 -0.359 5.333 1.00 84.69 81 GLN A N 1
ATOM 647 C CA . GLN A 1 81 ? 7.586 0.998 5.606 1.00 84.69 81 GLN A CA 1
ATOM 648 C C . GLN A 1 81 ? 6.137 0.991 6.120 1.00 84.69 81 GLN A C 1
ATOM 650 O O . GLN A 1 81 ? 5.871 1.518 7.196 1.00 84.69 81 GLN A O 1
ATOM 655 N N . LEU A 1 82 ? 5.228 0.292 5.432 1.00 83.62 82 LEU A N 1
ATOM 656 C CA . LEU A 1 82 ? 3.824 0.166 5.848 1.00 83.62 82 LEU A CA 1
ATOM 657 C C . LEU A 1 82 ? 3.664 -0.507 7.219 1.00 83.62 82 LEU A C 1
ATOM 659 O O . LEU A 1 82 ? 2.822 -0.098 8.017 1.00 83.62 82 LEU A O 1
ATOM 663 N N . LYS A 1 83 ? 4.486 -1.521 7.526 1.00 83.50 83 LYS A N 1
ATOM 664 C CA . LYS A 1 83 ? 4.478 -2.187 8.842 1.00 83.50 83 LYS A CA 1
ATOM 665 C C . LYS A 1 83 ? 4.826 -1.220 9.966 1.00 83.50 83 LYS A C 1
ATOM 667 O O . LYS A 1 83 ? 4.178 -1.268 11.009 1.00 83.50 83 LYS A O 1
ATOM 672 N N . SER A 1 84 ? 5.819 -0.362 9.739 1.00 83.06 84 SER A N 1
ATOM 673 C CA . SER A 1 84 ? 6.246 0.641 10.713 1.00 83.06 84 SER A CA 1
ATOM 674 C C . SER A 1 84 ? 5.215 1.753 10.895 1.00 83.06 84 SER A C 1
ATOM 676 O O . SER A 1 84 ? 5.029 2.211 12.015 1.00 83.06 84 SER A O 1
ATOM 678 N N . GLU A 1 85 ? 4.559 2.190 9.817 1.00 85.06 85 GLU A N 1
ATOM 679 C CA . GLU A 1 85 ? 3.602 3.303 9.861 1.00 85.06 85 GLU A CA 1
ATOM 680 C C . GLU A 1 85 ? 2.256 2.916 10.498 1.00 85.06 85 GLU A C 1
ATOM 682 O O . GLU A 1 85 ? 1.674 3.724 11.215 1.00 85.06 85 GLU A O 1
ATOM 687 N N . TYR A 1 86 ? 1.764 1.691 10.268 1.00 82.50 86 TYR A N 1
ATOM 688 C CA . TYR A 1 86 ? 0.386 1.312 10.620 1.00 82.50 86 TYR A CA 1
ATOM 689 C C . TYR A 1 86 ? 0.258 0.202 11.675 1.00 82.50 86 TYR A C 1
ATOM 691 O O . TYR A 1 86 ? -0.852 -0.248 11.959 1.00 82.50 86 TYR A O 1
ATOM 699 N N . GLY A 1 87 ? 1.361 -0.280 12.258 1.00 80.50 87 GLY A N 1
ATOM 700 C CA . GLY A 1 87 ? 1.305 -1.307 13.309 1.00 80.50 87 GLY A CA 1
ATOM 701 C C . GLY A 1 87 ? 0.659 -2.619 12.838 1.00 80.50 87 GLY A C 1
ATOM 702 O O . GLY A 1 87 ? -0.227 -3.172 13.494 1.00 80.50 87 GLY A O 1
ATOM 703 N N . ILE A 1 88 ? 1.072 -3.106 11.665 1.00 79.44 88 ILE A N 1
ATOM 704 C CA . ILE A 1 88 ? 0.488 -4.286 11.010 1.00 79.44 88 ILE A CA 1
ATOM 705 C C . ILE A 1 88 ? 0.820 -5.557 11.809 1.00 79.44 88 ILE A C 1
ATOM 707 O O . ILE A 1 88 ? 1.986 -5.946 11.907 1.00 79.44 88 ILE A O 1
ATOM 711 N N . LYS A 1 89 ? -0.211 -6.248 12.320 1.00 72.69 89 LYS A N 1
ATOM 712 C CA . LYS A 1 89 ? -0.067 -7.533 13.038 1.00 72.69 89 LYS A CA 1
ATOM 713 C C . LYS A 1 89 ? -0.148 -8.749 12.117 1.00 72.69 89 LYS A C 1
ATOM 715 O O . LYS A 1 89 ? 0.488 -9.763 12.389 1.00 72.69 89 LYS A O 1
ATOM 720 N N . GLN A 1 90 ? -0.899 -8.650 11.020 1.00 73.44 90 GLN A N 1
ATOM 721 C CA . GLN A 1 90 ? -1.053 -9.723 10.041 1.00 73.44 90 GLN A CA 1
ATOM 722 C C . GLN A 1 90 ? -0.865 -9.169 8.629 1.00 73.44 90 GLN A C 1
ATOM 724 O O . GLN A 1 90 ? -1.431 -8.141 8.269 1.00 73.44 90 GLN A O 1
ATOM 729 N N . TYR A 1 91 ? -0.059 -9.844 7.814 1.00 74.19 91 TYR A N 1
ATOM 730 C CA . TYR A 1 91 ? 0.171 -9.457 6.425 1.00 74.19 91 TYR A CA 1
ATOM 731 C C . TYR A 1 91 ? -0.083 -10.656 5.515 1.00 74.19 91 TYR A C 1
ATOM 733 O O . TYR A 1 91 ? 0.368 -11.766 5.795 1.00 74.19 91 TYR A O 1
ATOM 741 N N . ARG A 1 92 ? -0.847 -10.431 4.447 1.00 74.62 92 ARG A N 1
ATOM 742 C CA . ARG A 1 92 ? -1.179 -11.414 3.418 1.00 74.62 92 ARG A CA 1
ATOM 743 C C . ARG A 1 92 ? -0.718 -10.869 2.072 1.00 74.62 92 ARG A C 1
ATOM 745 O O . ARG A 1 92 ? -1.039 -9.741 1.699 1.00 74.62 92 ARG A O 1
ATOM 752 N N . TYR A 1 93 ? 0.044 -11.678 1.349 1.00 70.75 93 TYR A N 1
ATOM 753 C CA . TYR A 1 93 ? 0.390 -11.385 -0.035 1.00 70.75 93 TYR A CA 1
ATOM 754 C C . TYR A 1 93 ? -0.663 -12.004 -0.932 1.00 70.75 93 TYR A C 1
ATOM 756 O O . TYR A 1 93 ? -0.952 -13.194 -0.801 1.00 70.75 93 TYR A O 1
ATOM 764 N N . ILE A 1 94 ? -1.199 -11.213 -1.855 1.00 67.12 94 ILE A N 1
ATOM 765 C CA . ILE A 1 94 ? -1.896 -11.774 -3.001 1.00 67.12 94 ILE A CA 1
ATOM 766 C C . ILE A 1 94 ? -0.906 -11.739 -4.156 1.00 67.12 94 ILE A C 1
ATOM 768 O O . ILE A 1 94 ? -0.594 -10.693 -4.727 1.00 67.12 94 ILE A O 1
ATOM 772 N N . TYR A 1 95 ? -0.344 -12.915 -4.408 1.00 64.44 95 TYR A N 1
ATOM 773 C CA . TYR A 1 95 ? 0.673 -13.146 -5.416 1.00 64.44 95 TYR A CA 1
ATOM 774 C C . TYR A 1 95 ? 0.036 -13.904 -6.580 1.00 64.44 95 TYR A C 1
ATOM 776 O O . TYR A 1 95 ? -0.645 -14.904 -6.360 1.00 64.44 95 TYR A O 1
ATOM 784 N N . CYS A 1 96 ? 0.277 -13.471 -7.816 1.00 48.12 96 CYS A N 1
ATOM 785 C CA . CYS A 1 96 ? 0.026 -14.307 -8.984 1.00 48.12 96 CYS A CA 1
ATOM 786 C C . CYS A 1 96 ? 1.376 -14.773 -9.529 1.00 48.12 96 CYS A C 1
ATOM 788 O O . CYS A 1 96 ? 2.128 -13.980 -10.091 1.00 48.12 96 CYS A O 1
ATOM 790 N N . LEU A 1 97 ? 1.706 -16.045 -9.285 1.00 39.53 97 LEU A N 1
ATOM 791 C CA . LEU A 1 97 ? 2.884 -16.688 -9.859 1.00 39.53 97 LEU A CA 1
ATOM 792 C C . LEU A 1 97 ? 2.605 -16.955 -11.339 1.00 39.53 97 LEU A C 1
ATOM 794 O O . LEU A 1 97 ? 1.622 -17.611 -11.694 1.00 39.53 97 LEU A O 1
ATOM 798 N N . ARG A 1 98 ? 3.512 -16.488 -12.188 1.00 43.31 98 ARG A N 1
ATOM 799 C CA . ARG A 1 98 ? 4.064 -17.353 -13.221 1.00 43.31 98 ARG A CA 1
ATOM 800 C C . ARG A 1 98 ? 5.556 -17.464 -12.993 1.00 43.31 98 ARG A C 1
ATOM 802 O O . ARG A 1 98 ? 6.161 -16.414 -12.697 1.00 43.31 98 ARG A O 1
#